Protein AF-A0A2G6G671-F1 (afdb_monomer)

Solvent-accessible surface area (backbone atoms only — not comparable to full-atom values): 7967 Å² total; per-residue (Å²): 129,90,49,67,42,80,42,66,38,89,88,78,65,46,81,42,79,42,70,65,54,64,68,63,52,48,52,28,37,51,68,69,66,37,83,46,71,66,51,43,52,53,50,54,50,50,55,52,50,53,50,58,58,44,42,75,77,34,85,81,67,69,76,76,79,43,57,68,61,49,48,28,49,48,51,47,50,50,53,64,79,51,70,87,64,94,44,72,46,58,22,68,76,39,57,86,40,69,69,21,36,56,46,49,53,52,52,48,47,44,29,40,78,74,68,67,37,52,74,68,55,32,50,53,50,53,51,53,60,50,62,58,68,79,80,118

Radius of gyration: 17.01 Å; Cα contacts (8 Å, |Δi|>4): 93; chains: 1; bounding box: 45×36×42 Å

Nearest PDB structures (foldseek):
  8e0m-assembly3_I  TM=2.591E-01  e=4.002E+00  synthetic construct

Mean predicted aligned error: 10.53 Å

Foldseek 3Di:
DQQWDFDQDLVPRDTDTDRDDPVLVVQLCVLVVVPDPVSVVVVVVVLVVVVVVVCVVPVSDDPVVVVSSVLSSLVSQLCVQLPPDPALLVLVVCVVDPVSVVSVVSQQCCCCPVVVDDSVRSVVSSVVVNVPVVPD

Sequence (136 aa):
PDKMWKYKDPQTGELKALKVDERFIKSIEERLQLKTDEQRETFRTSIRKIYGQKIGLDPNYDFMDNLELVKAVTDVRLKSDIAGAGSLIGALANRTNEENQKLYDRMIDTMLNKLGYCRTCAQKTIEYFCTQEDEN

pLDDT: mean 76.24, std 12.9, range [32.28, 93.44]

Secondary structure (DSSP, 8-state):
---EEEEE-TTT--EEEEE--HHHHHHHHHHTT--SHHHHHHHHHHHHHHHHHHHHH-TT--GGG-HHHHHHHHHHHHHHHTTT-S-HHHHHHTTTSHHHHHHHHHHHHIIIIIT---HHHHHHHHHHHHHSGGG-

Structure (mmCIF, N/CA/C/O backbone):
data_AF-A0A2G6G671-F1
#
_entry.id   AF-A0A2G6G671-F1
#
loop_
_atom_site.group_PDB
_atom_site.id
_atom_site.type_symbol
_atom_site.label_atom_id
_atom_site.label_alt_id
_atom_site.label_comp_id
_atom_site.label_asym_id
_atom_site.label_entity_id
_atom_site.label_seq_id
_atom_site.pdbx_PDB_ins_code
_atom_site.Cartn_x
_atom_site.Cartn_y
_atom_site.Cartn_z
_atom_site.occupancy
_atom_site.B_iso_or_equiv
_atom_site.auth_seq_id
_atom_site.auth_comp_id
_atom_site.auth_asym_id
_atom_site.auth_atom_id
_atom_site.pdbx_PDB_model_num
ATOM 1 N N . PRO A 1 1 ? 0.169 -15.094 20.583 1.00 49.72 1 PRO A N 1
ATOM 2 C CA . PRO A 1 1 ? -0.871 -15.849 19.840 1.00 49.72 1 PRO A CA 1
ATOM 3 C C . PRO A 1 1 ? -0.699 -15.629 18.330 1.00 49.72 1 PRO A C 1
ATOM 5 O O . PRO A 1 1 ? -0.438 -14.498 17.940 1.00 49.72 1 PRO A O 1
ATOM 8 N N . ASP A 1 2 ? -0.773 -16.689 17.520 1.00 56.50 2 ASP A N 1
ATOM 9 C CA . ASP A 1 2 ? -0.144 -16.841 16.187 1.00 56.50 2 ASP A CA 1
ATOM 10 C C . ASP A 1 2 ? -0.505 -15.844 15.062 1.00 56.50 2 ASP A C 1
ATOM 12 O O . ASP A 1 2 ? -0.054 -16.016 13.932 1.00 56.50 2 ASP A O 1
ATOM 16 N N . LYS A 1 3 ? -1.259 -14.769 15.337 1.00 66.56 3 LYS A N 1
ATOM 17 C CA . LYS A 1 3 ? -1.611 -13.698 14.377 1.00 66.56 3 LYS A CA 1
ATOM 18 C C . LYS A 1 3 ? -2.197 -14.229 13.057 1.00 66.56 3 LYS A C 1
ATOM 20 O O . LYS A 1 3 ? -2.119 -13.565 12.029 1.00 66.56 3 LYS A O 1
ATOM 25 N N . MET A 1 4 ? -2.780 -15.426 13.079 1.00 71.19 4 MET A N 1
ATOM 26 C CA . MET A 1 4 ? -3.422 -16.053 11.929 1.00 71.19 4 MET A CA 1
ATOM 27 C C . MET A 1 4 ? -4.867 -15.577 11.860 1.00 71.19 4 MET A C 1
ATOM 29 O O . MET A 1 4 ? -5.674 -15.902 12.731 1.00 71.19 4 MET A O 1
ATOM 33 N N . TRP A 1 5 ? -5.192 -14.816 10.822 1.00 72.94 5 TRP A N 1
ATOM 34 C CA . TRP A 1 5 ? -6.543 -14.344 10.558 1.00 72.94 5 TRP A CA 1
ATOM 35 C C . TRP A 1 5 ? -7.134 -15.131 9.393 1.00 72.94 5 TRP A C 1
ATOM 37 O O . TRP A 1 5 ? -6.502 -15.286 8.351 1.00 72.94 5 TRP A O 1
ATOM 47 N N . LYS A 1 6 ? -8.354 -15.642 9.553 1.00 74.12 6 LYS A N 1
ATOM 48 C CA . LYS A 1 6 ? -9.101 -16.225 8.435 1.00 74.12 6 LYS A CA 1
ATOM 49 C C . LYS A 1 6 ? -9.843 -15.102 7.725 1.00 74.12 6 LYS A C 1
ATOM 51 O O . LYS A 1 6 ? -10.730 -14.503 8.329 1.00 74.12 6 LYS A O 1
ATOM 56 N N . TYR A 1 7 ? -9.476 -14.806 6.485 1.00 74.94 7 TYR A N 1
ATOM 57 C CA . TYR A 1 7 ? -10.220 -13.871 5.646 1.00 74.94 7 TYR A CA 1
ATOM 58 C C . TYR A 1 7 ? -10.835 -14.625 4.470 1.00 74.94 7 TYR A C 1
ATOM 60 O O . TYR A 1 7 ? -10.289 -15.627 4.005 1.00 74.94 7 TYR A O 1
ATOM 68 N N . LYS A 1 8 ? -12.005 -14.173 4.024 1.00 68.75 8 LYS A N 1
ATOM 69 C CA . LYS A 1 8 ? -12.603 -14.662 2.788 1.00 68.75 8 LYS A CA 1
ATOM 70 C C . LYS A 1 8 ? -11.978 -13.873 1.649 1.00 68.75 8 LYS A C 1
ATOM 72 O O . LYS A 1 8 ? -12.110 -12.653 1.616 1.00 68.75 8 LYS A O 1
ATOM 77 N N . ASP A 1 9 ? -11.271 -14.562 0.769 1.00 63.81 9 ASP A N 1
ATOM 78 C CA . ASP A 1 9 ? -10.696 -13.961 -0.421 1.00 63.81 9 ASP A CA 1
ATOM 79 C C . ASP A 1 9 ? -11.829 -13.370 -1.280 1.00 63.81 9 ASP A C 1
ATOM 81 O O . ASP A 1 9 ? -12.746 -14.105 -1.650 1.00 63.81 9 ASP A O 1
ATOM 85 N N . PRO A 1 10 ? -11.830 -12.057 -1.561 1.00 54.91 10 PRO A N 1
ATOM 86 C CA . PRO A 1 10 ? -12.912 -11.421 -2.307 1.00 54.91 10 PRO A CA 1
ATOM 87 C C . PRO A 1 10 ? -12.928 -11.812 -3.792 1.00 54.91 10 PRO A C 1
ATOM 89 O O . PRO A 1 10 ? -13.974 -11.712 -4.423 1.00 54.91 10 PRO A O 1
ATOM 92 N N . GLN A 1 11 ? -11.809 -12.287 -4.350 1.00 47.19 11 GLN A N 1
ATOM 93 C CA . GLN A 1 11 ? -11.707 -12.696 -5.755 1.00 47.19 11 GLN A CA 1
ATOM 94 C C . GLN A 1 11 ? -12.105 -14.160 -5.961 1.00 47.19 11 GLN A C 1
ATOM 96 O O . GLN A 1 11 ? -12.706 -14.501 -6.975 1.00 47.19 11 GLN A O 1
ATOM 101 N N . THR A 1 12 ? -11.771 -15.033 -5.006 1.00 69.31 12 THR A N 1
ATOM 102 C CA . THR A 1 12 ? -12.015 -16.486 -5.130 1.00 69.31 12 THR A CA 1
ATOM 103 C C . THR A 1 12 ? -13.137 -17.001 -4.230 1.00 69.31 12 THR A C 1
ATOM 105 O O . THR A 1 12 ? -13.655 -18.092 -4.443 1.00 69.31 12 THR A O 1
ATOM 108 N N . GLY A 1 13 ? -13.537 -16.234 -3.216 1.00 66.75 13 GLY A N 1
ATOM 109 C CA . GLY A 1 13 ? -14.533 -16.628 -2.221 1.00 66.75 13 GLY A CA 1
ATOM 110 C C . GLY A 1 13 ? -14.033 -17.643 -1.187 1.00 66.75 13 GLY A C 1
ATOM 111 O O . GLY A 1 13 ? -14.788 -17.990 -0.274 1.00 66.75 13 GLY A O 1
ATOM 112 N N . GLU A 1 14 ? -12.787 -18.107 -1.294 1.00 79.19 14 GLU A N 1
ATOM 113 C CA . GLU A 1 14 ? -12.201 -19.109 -0.405 1.00 79.19 14 GLU A CA 1
ATOM 114 C C . GLU A 1 14 ? -11.760 -18.509 0.934 1.00 79.19 14 GLU A C 1
ATOM 116 O O . GLU A 1 14 ? -11.292 -17.373 1.018 1.00 79.19 14 GLU A O 1
ATOM 121 N N . LEU A 1 15 ? -11.868 -19.294 2.008 1.00 76.69 15 LEU A N 1
ATOM 122 C CA . LEU A 1 15 ? -11.330 -18.911 3.311 1.00 76.69 15 LEU A CA 1
ATOM 123 C C . LEU A 1 15 ? -9.822 -19.160 3.336 1.00 76.69 15 LEU A C 1
ATOM 125 O O . LEU A 1 15 ? -9.374 -20.298 3.472 1.00 76.69 15 LEU A O 1
ATOM 129 N N . LYS A 1 16 ? -9.039 -18.085 3.259 1.00 75.94 16 LYS A N 1
ATOM 130 C CA . LYS A 1 16 ? -7.581 -18.135 3.352 1.00 75.94 16 LYS A CA 1
ATOM 131 C C . LYS A 1 16 ? -7.120 -17.742 4.749 1.00 75.94 16 LYS A C 1
ATOM 133 O O . LYS A 1 16 ? -7.595 -16.776 5.349 1.00 75.94 16 LYS A O 1
ATOM 138 N N . ALA A 1 17 ? -6.181 -18.518 5.281 1.00 76.38 17 ALA A N 1
ATOM 139 C CA . ALA A 1 17 ? -5.501 -18.195 6.525 1.00 76.38 17 ALA A CA 1
ATOM 140 C C . ALA A 1 17 ? -4.324 -17.265 6.207 1.00 76.38 17 ALA A C 1
ATOM 142 O O . ALA A 1 17 ? -3.326 -17.690 5.630 1.00 76.38 17 ALA A O 1
ATOM 143 N N . LEU A 1 18 ? -4.455 -15.991 6.564 1.00 75.25 18 LEU A N 1
ATOM 144 C CA . LEU A 1 18 ? -3.418 -14.987 6.389 1.00 75.25 18 LEU A CA 1
ATOM 145 C C . LEU A 1 18 ? -2.687 -14.787 7.715 1.00 75.25 18 LEU A C 1
ATOM 147 O O . LEU A 1 18 ? -3.302 -14.488 8.740 1.00 75.25 18 LEU A O 1
ATOM 151 N N . LYS A 1 19 ? -1.362 -14.918 7.697 1.00 78.94 19 LYS A N 1
ATOM 152 C CA . LYS A 1 19 ? -0.540 -14.474 8.820 1.00 78.94 19 LYS A CA 1
ATOM 153 C C . LYS A 1 19 ? -0.448 -12.955 8.769 1.00 78.94 19 LYS A C 1
ATOM 155 O O . LYS A 1 19 ? 0.065 -12.406 7.797 1.00 78.94 19 LYS A O 1
ATOM 160 N N . VAL A 1 20 ? -0.936 -12.280 9.804 1.00 78.81 20 VAL A N 1
ATOM 161 C CA . VAL A 1 20 ? -0.813 -10.828 9.916 1.00 78.81 20 VAL A CA 1
ATOM 162 C C . VAL A 1 20 ? 0.654 -10.487 10.152 1.00 78.81 20 VAL A C 1
ATOM 164 O O . VAL A 1 20 ? 1.213 -10.750 11.222 1.00 78.81 20 VAL A O 1
ATOM 167 N N . ASP A 1 21 ? 1.278 -9.904 9.133 1.00 83.81 21 ASP A N 1
ATOM 168 C CA . ASP A 1 21 ? 2.621 -9.355 9.234 1.00 83.81 21 ASP A CA 1
ATOM 169 C C . ASP A 1 21 ? 2.560 -7.936 9.809 1.00 83.81 21 ASP A C 1
ATOM 171 O O . ASP A 1 21 ? 2.371 -6.942 9.108 1.00 83.81 21 ASP A O 1
ATOM 175 N N . GLU A 1 22 ? 2.722 -7.841 11.126 1.00 84.62 22 GLU A N 1
ATOM 176 C CA . GLU A 1 22 ? 2.773 -6.548 11.808 1.00 84.62 22 GLU A CA 1
ATOM 177 C C . GLU A 1 22 ? 3.957 -5.678 11.386 1.00 84.62 22 GLU A C 1
ATOM 179 O O . GLU A 1 22 ? 3.865 -4.461 11.522 1.00 84.62 22 GLU A O 1
ATOM 184 N N . ARG A 1 23 ? 5.065 -6.257 10.904 1.00 86.00 23 ARG A N 1
ATOM 185 C CA . ARG A 1 23 ? 6.196 -5.450 10.426 1.00 86.00 23 ARG A CA 1
ATOM 186 C C . ARG A 1 23 ? 5.796 -4.736 9.146 1.00 86.00 23 ARG A C 1
ATOM 188 O O . ARG A 1 23 ? 5.971 -3.527 9.059 1.00 86.00 23 ARG A O 1
ATOM 195 N N . PHE A 1 24 ? 5.178 -5.466 8.220 1.00 85.56 24 PHE A N 1
ATOM 196 C CA . PHE A 1 24 ? 4.646 -4.896 6.986 1.00 85.56 24 PHE A CA 1
ATOM 197 C C . PHE A 1 24 ? 3.612 -3.794 7.263 1.00 85.56 24 PHE A C 1
ATOM 199 O O . PHE A 1 24 ? 3.721 -2.699 6.717 1.00 85.56 24 PHE A O 1
ATOM 206 N N . ILE A 1 25 ? 2.662 -4.042 8.174 1.00 88.81 25 ILE A N 1
ATOM 207 C CA . ILE A 1 25 ? 1.653 -3.040 8.563 1.00 88.81 25 ILE A CA 1
ATOM 208 C C . ILE A 1 25 ? 2.312 -1.790 9.155 1.00 88.81 25 ILE A C 1
ATOM 210 O O . ILE A 1 25 ? 1.973 -0.679 8.754 1.00 88.81 25 ILE A O 1
ATOM 214 N N . LYS A 1 26 ? 3.281 -1.951 10.064 1.00 89.81 26 LYS A N 1
ATOM 215 C CA . LYS A 1 26 ? 4.000 -0.812 10.654 1.00 89.81 26 LYS A CA 1
ATOM 216 C C . LYS A 1 26 ? 4.750 0.002 9.602 1.00 89.81 26 LYS A C 1
ATOM 218 O O . LYS A 1 26 ? 4.692 1.224 9.652 1.00 89.81 26 LYS A O 1
ATOM 223 N N . SER A 1 27 ? 5.384 -0.644 8.623 1.00 88.56 27 SER A N 1
ATOM 224 C CA . SER A 1 27 ? 6.054 0.062 7.524 1.00 88.56 27 SER A CA 1
ATOM 225 C C . SER A 1 27 ? 5.081 0.883 6.669 1.00 88.56 27 SER A C 1
ATOM 227 O O . SER A 1 27 ? 5.430 1.975 6.222 1.00 88.56 27 SER A O 1
ATOM 229 N N . ILE A 1 28 ? 3.847 0.405 6.468 1.00 90.44 28 ILE A N 1
ATOM 230 C CA . ILE A 1 28 ? 2.791 1.169 5.778 1.00 90.44 28 ILE A CA 1
ATOM 231 C C . ILE A 1 28 ? 2.362 2.375 6.618 1.00 90.44 28 ILE A C 1
ATOM 233 O O . ILE A 1 28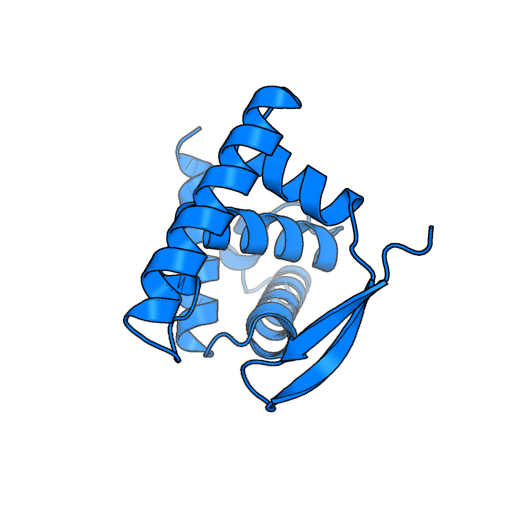 ? 2.244 3.483 6.103 1.00 90.44 28 ILE A O 1
ATOM 237 N N . GLU A 1 29 ? 2.161 2.182 7.918 1.00 92.69 29 GLU A N 1
ATOM 238 C CA . GLU A 1 29 ? 1.767 3.255 8.837 1.00 92.69 29 GLU A CA 1
ATOM 239 C C . GLU A 1 29 ? 2.839 4.345 8.953 1.00 92.69 29 GLU A C 1
ATOM 241 O O . GLU A 1 29 ? 2.525 5.534 8.959 1.00 92.69 29 GLU A O 1
ATOM 246 N N . GLU A 1 30 ? 4.113 3.957 8.973 1.00 90.25 30 GLU A N 1
ATOM 247 C CA . GLU A 1 30 ? 5.246 4.884 8.909 1.00 90.25 30 GLU A CA 1
ATOM 248 C C . GLU A 1 30 ? 5.255 5.670 7.594 1.00 90.25 30 GLU A C 1
ATOM 250 O O . GLU A 1 30 ? 5.466 6.885 7.601 1.00 90.25 30 GLU A O 1
ATOM 255 N N . ARG A 1 31 ? 4.955 5.010 6.464 1.00 86.75 31 ARG A N 1
ATOM 256 C CA . ARG A 1 31 ? 4.844 5.668 5.154 1.00 86.75 31 ARG A CA 1
ATOM 257 C C . ARG A 1 31 ? 3.723 6.712 5.117 1.00 86.75 31 ARG A C 1
ATOM 259 O O . ARG A 1 31 ? 3.900 7.749 4.473 1.00 86.75 31 ARG A O 1
ATOM 266 N N . LEU A 1 32 ? 2.632 6.458 5.839 1.00 89.69 32 LEU A N 1
ATOM 267 C CA . LEU A 1 32 ? 1.502 7.370 6.057 1.00 89.69 32 LEU A CA 1
ATOM 268 C C . LEU A 1 32 ? 1.770 8.443 7.131 1.00 89.69 32 LEU A C 1
ATOM 270 O O . LEU A 1 32 ? 0.866 9.194 7.478 1.00 89.69 32 LEU A O 1
ATOM 274 N N . GLN A 1 33 ? 2.996 8.537 7.662 1.00 90.56 33 GLN A N 1
ATOM 275 C CA . GLN A 1 33 ? 3.384 9.496 8.707 1.00 90.56 33 GLN A CA 1
ATOM 276 C C . GLN A 1 33 ? 2.640 9.318 10.045 1.00 90.56 33 GLN A C 1
ATOM 278 O O . GLN A 1 33 ? 2.560 10.250 10.847 1.00 90.56 33 GLN A O 1
ATOM 283 N N . LEU A 1 34 ? 2.147 8.110 10.333 1.00 92.38 34 LEU A N 1
ATOM 284 C CA . LEU A 1 34 ? 1.507 7.764 11.604 1.00 92.38 34 LEU A CA 1
ATOM 285 C C . LEU A 1 34 ? 2.588 7.375 12.623 1.00 92.38 34 LEU A C 1
ATOM 287 O O . LEU A 1 34 ? 2.988 6.211 12.745 1.00 92.38 34 LEU A O 1
ATOM 291 N N . LYS A 1 35 ? 3.107 8.388 13.323 1.00 88.56 35 LYS A N 1
ATOM 292 C CA . LYS A 1 35 ? 4.285 8.271 14.199 1.00 88.56 35 LYS A CA 1
ATOM 293 C C . LYS A 1 35 ? 3.941 7.745 15.588 1.00 88.56 35 LYS A C 1
ATOM 295 O O . LYS A 1 35 ? 4.775 7.084 16.201 1.00 88.56 35 LYS A O 1
ATOM 300 N N . THR A 1 36 ? 2.738 8.033 16.083 1.00 92.88 36 THR A N 1
ATOM 301 C CA . THR A 1 36 ? 2.289 7.591 17.410 1.00 92.88 36 THR A CA 1
ATOM 302 C C . THR A 1 36 ? 1.321 6.418 17.313 1.00 92.88 36 THR A C 1
ATOM 304 O O . THR A 1 36 ? 0.585 6.275 16.335 1.00 92.88 36 THR A O 1
ATOM 307 N N . ASP A 1 37 ? 1.282 5.581 18.349 1.00 90.81 37 ASP A N 1
ATOM 308 C CA . ASP A 1 37 ? 0.341 4.457 18.400 1.00 90.81 37 ASP A CA 1
ATOM 309 C C . ASP A 1 37 ? -1.124 4.926 18.430 1.00 90.81 37 ASP A C 1
ATOM 311 O O . ASP A 1 37 ? -1.994 4.271 17.861 1.00 90.81 37 ASP A O 1
ATOM 315 N N . GLU A 1 38 ? -1.391 6.107 18.992 1.00 93.00 38 GLU A N 1
ATOM 316 C CA . GLU A 1 38 ? -2.711 6.745 18.956 1.00 93.00 38 GLU A CA 1
ATOM 317 C C . GLU A 1 38 ? -3.129 7.132 17.528 1.00 93.00 38 GLU A C 1
ATOM 319 O O . GLU A 1 38 ? -4.252 6.843 17.109 1.00 93.00 38 GLU A O 1
ATOM 324 N N . GLN A 1 39 ? -2.221 7.731 16.747 1.00 92.12 39 GLN A N 1
ATOM 325 C CA . GLN A 1 39 ? -2.469 8.053 15.337 1.00 92.12 39 GLN A CA 1
ATOM 326 C C . GLN A 1 39 ? -2.735 6.786 14.522 1.00 92.12 39 GLN A C 1
ATOM 328 O O . GLN A 1 39 ? -3.674 6.748 13.725 1.00 92.12 39 GLN A O 1
ATOM 333 N N . ARG A 1 40 ? -1.943 5.732 14.754 1.00 93.19 40 ARG A N 1
ATOM 334 C CA . ARG A 1 40 ? -2.111 4.429 14.097 1.00 93.19 40 ARG A CA 1
ATOM 335 C C . ARG A 1 40 ? -3.473 3.821 14.407 1.00 93.19 40 ARG A C 1
ATOM 337 O O . ARG A 1 40 ? -4.177 3.410 13.489 1.00 93.19 40 ARG A O 1
ATOM 344 N N . GLU A 1 41 ? -3.885 3.797 15.673 1.00 92.25 41 GLU A N 1
ATOM 345 C CA . GLU A 1 41 ? -5.174 3.205 16.044 1.00 92.25 41 GLU A CA 1
ATOM 346 C C . GLU A 1 41 ? -6.365 4.044 15.560 1.00 92.25 41 GLU A C 1
ATOM 348 O O . GLU A 1 41 ? -7.364 3.492 15.087 1.00 92.25 41 GLU A O 1
ATOM 353 N N . THR A 1 42 ? -6.239 5.373 15.587 1.00 93.44 42 THR A N 1
ATOM 354 C CA . THR A 1 42 ? -7.238 6.291 15.023 1.00 93.44 42 THR A CA 1
ATOM 355 C C . THR A 1 42 ? -7.426 6.039 13.528 1.00 93.44 42 THR A C 1
ATOM 357 O O . THR A 1 42 ? -8.557 5.892 13.059 1.00 93.44 42 THR A O 1
ATOM 360 N N . PHE A 1 43 ? -6.324 5.907 12.785 1.00 91.75 43 PHE A N 1
ATOM 361 C CA . PHE A 1 43 ? -6.352 5.589 11.361 1.00 91.75 43 PHE A CA 1
ATOM 362 C C . PHE A 1 43 ? -6.958 4.205 11.091 1.00 91.75 43 PHE A C 1
ATOM 364 O O . PHE A 1 43 ? -7.870 4.067 10.282 1.00 91.75 43 PHE A O 1
ATOM 371 N N . ARG A 1 44 ? -6.544 3.161 11.816 1.00 90.81 44 ARG A N 1
ATOM 372 C CA . ARG A 1 44 ? -7.145 1.821 11.670 1.00 90.81 44 ARG A CA 1
ATOM 373 C C . ARG A 1 44 ? -8.650 1.837 11.923 1.00 90.81 44 ARG A C 1
ATOM 375 O O . ARG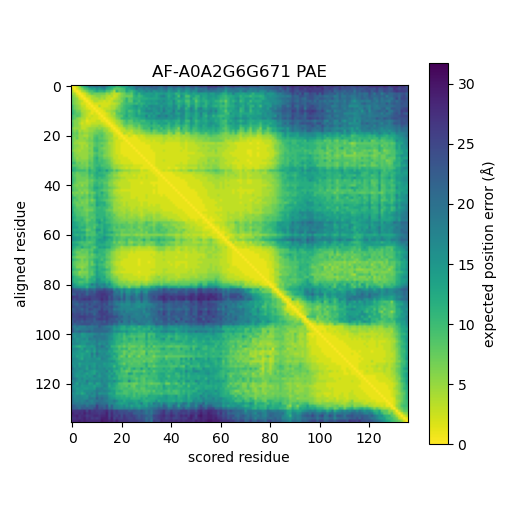 A 1 44 ? -9.405 1.165 11.221 1.00 90.81 44 ARG A O 1
ATOM 382 N N . THR A 1 45 ? -9.099 2.604 12.912 1.00 91.19 45 THR A N 1
ATOM 383 C CA . THR A 1 45 ? -10.522 2.748 13.236 1.00 91.19 45 THR A CA 1
ATOM 384 C C . THR A 1 45 ? -11.286 3.468 12.127 1.00 91.19 45 THR A C 1
ATOM 386 O O . THR A 1 45 ? -12.380 3.027 11.767 1.00 91.19 45 THR A O 1
ATOM 389 N N . SER A 1 46 ? -10.715 4.523 11.533 1.00 90.81 46 SER A N 1
ATOM 390 C CA . SER A 1 46 ? -11.347 5.225 10.410 1.00 90.81 46 SER A CA 1
ATOM 391 C C . SER A 1 46 ? -11.475 4.322 9.180 1.00 90.81 46 SER A C 1
ATOM 393 O O . SER A 1 46 ? -12.564 4.220 8.617 1.00 90.81 46 SER A O 1
ATOM 395 N N . ILE A 1 47 ? -10.421 3.576 8.839 1.00 88.19 47 ILE A N 1
ATOM 396 C CA . ILE A 1 47 ? -10.404 2.590 7.748 1.00 88.19 47 ILE A CA 1
ATOM 397 C C . ILE A 1 47 ? -11.478 1.513 7.958 1.00 88.19 47 ILE A C 1
ATOM 399 O O . ILE A 1 47 ? -12.284 1.266 7.059 1.00 88.19 47 ILE A O 1
ATOM 403 N N . ARG A 1 48 ? -11.572 0.921 9.159 1.00 87.06 48 ARG A N 1
ATOM 404 C CA . ARG A 1 48 ? -12.623 -0.067 9.488 1.00 87.06 48 ARG A CA 1
ATOM 405 C C . ARG A 1 48 ? -14.029 0.515 9.336 1.00 87.06 48 ARG A C 1
ATOM 407 O O . ARG A 1 48 ? -14.920 -0.166 8.831 1.00 87.06 48 AR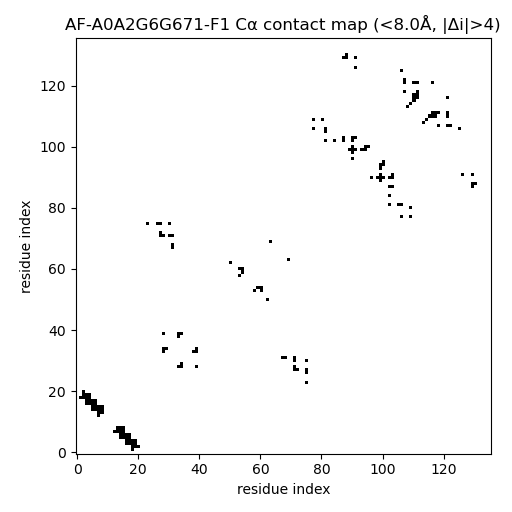G A O 1
ATOM 414 N N . LYS A 1 49 ? -14.235 1.766 9.761 1.00 88.06 49 LYS A N 1
ATOM 415 C CA . LYS A 1 49 ? -15.531 2.449 9.665 1.00 88.06 49 LYS A CA 1
ATOM 416 C C . LYS A 1 49 ? -15.929 2.710 8.212 1.00 88.06 49 LYS A C 1
ATOM 418 O O . LYS A 1 49 ? -17.059 2.397 7.849 1.00 88.06 49 LYS A O 1
ATOM 423 N N . ILE A 1 50 ? -15.014 3.238 7.395 1.00 86.38 50 ILE A N 1
ATOM 424 C CA . ILE A 1 50 ? -15.248 3.494 5.964 1.00 86.38 50 ILE A CA 1
ATOM 425 C C . ILE A 1 50 ? -15.633 2.192 5.265 1.00 86.38 50 ILE A C 1
ATOM 427 O O . ILE A 1 50 ? -16.665 2.133 4.600 1.00 86.38 50 ILE A O 1
ATOM 431 N N . TYR A 1 51 ? -14.861 1.130 5.496 1.00 84.44 51 TYR A N 1
ATOM 432 C CA . TYR A 1 51 ? -15.137 -0.181 4.922 1.00 84.44 51 TYR A CA 1
ATOM 433 C C . TYR A 1 51 ? -16.509 -0.722 5.313 1.00 84.44 51 TYR A C 1
ATOM 435 O O . TYR A 1 51 ? -17.293 -1.097 4.448 1.00 84.44 51 TYR A O 1
ATOM 443 N N . GLY A 1 52 ? -16.823 -0.716 6.614 1.00 84.25 52 GLY A N 1
ATOM 444 C CA . GLY A 1 52 ? -18.100 -1.214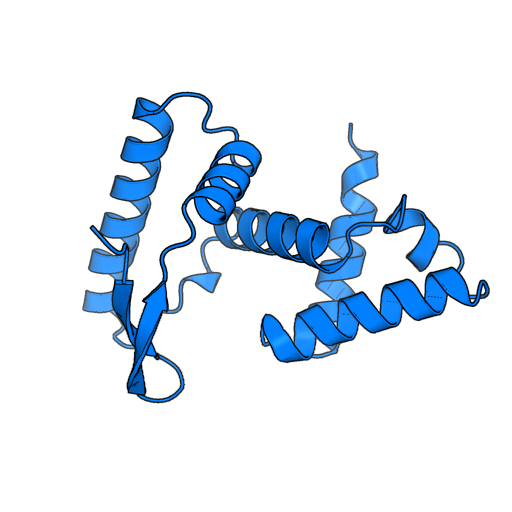 7.121 1.00 84.25 52 GLY A CA 1
ATOM 445 C C . GLY A 1 52 ? -19.301 -0.447 6.565 1.00 84.25 52 GLY A C 1
ATOM 446 O O . GLY A 1 52 ? -20.332 -1.044 6.272 1.00 84.25 52 GLY A O 1
ATOM 447 N N . GLN A 1 53 ? -19.165 0.867 6.370 1.00 8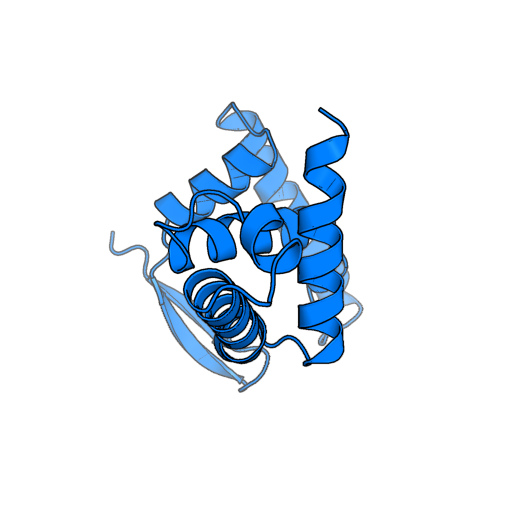6.00 53 GLN A N 1
ATOM 448 C CA . GLN A 1 53 ? -20.207 1.683 5.745 1.00 86.00 53 GLN A CA 1
ATOM 449 C C . GLN A 1 53 ? -20.372 1.363 4.258 1.00 86.00 53 GLN A C 1
ATOM 451 O O . GLN A 1 53 ? -21.495 1.224 3.778 1.00 86.00 53 GLN A O 1
ATOM 456 N N . LYS A 1 54 ? -19.261 1.243 3.529 1.00 84.06 54 LYS A N 1
ATOM 457 C CA . LYS A 1 54 ? -19.264 1.033 2.080 1.00 84.06 54 LYS A CA 1
ATOM 458 C C . LYS A 1 54 ? -19.736 -0.363 1.694 1.00 84.06 54 LYS A C 1
ATOM 460 O O . LYS A 1 54 ? -20.556 -0.470 0.792 1.00 84.06 54 LYS A O 1
ATOM 465 N N . ILE A 1 55 ? -19.325 -1.402 2.421 1.00 82.75 55 ILE A N 1
ATOM 466 C CA . ILE A 1 55 ? -19.749 -2.779 2.129 1.00 82.75 55 ILE A CA 1
ATOM 467 C C . ILE A 1 55 ? -21.243 -3.016 2.384 1.00 82.75 55 ILE A C 1
ATOM 469 O O . ILE A 1 55 ? -21.855 -3.880 1.763 1.00 82.75 55 ILE A O 1
ATOM 473 N N . GLY A 1 56 ? -21.847 -2.233 3.286 1.00 81.94 56 GLY A N 1
ATOM 474 C CA . GLY A 1 56 ? -23.294 -2.245 3.500 1.00 81.94 56 GLY A CA 1
ATOM 475 C C . GLY A 1 56 ? -24.088 -1.650 2.331 1.00 81.94 56 GLY A C 1
ATOM 476 O O . GLY A 1 56 ? -25.255 -1.991 2.164 1.00 81.94 56 GLY A O 1
ATOM 477 N N . LEU A 1 57 ? -23.467 -0.774 1.532 1.00 85.19 57 LEU A N 1
ATOM 478 C CA . LEU A 1 57 ? -24.067 -0.154 0.345 1.00 85.19 57 LEU A CA 1
ATOM 479 C C . LEU A 1 57 ? -23.752 -0.938 -0.931 1.00 85.19 57 LEU A C 1
ATOM 481 O O . LEU A 1 57 ? -24.624 -1.113 -1.77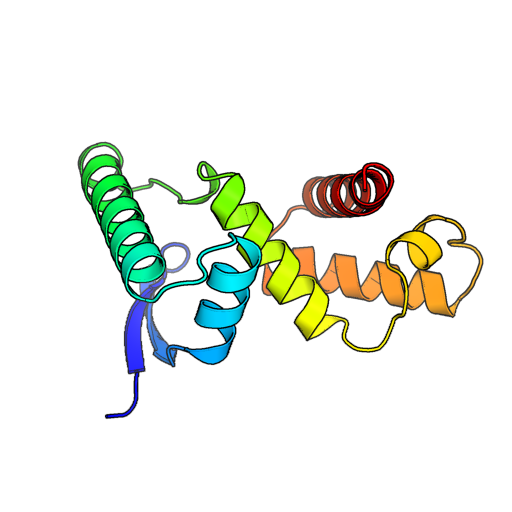7 1.00 85.19 57 LEU A O 1
ATOM 485 N N . ASP A 1 58 ? -22.512 -1.401 -1.057 1.00 82.06 58 ASP A N 1
ATOM 486 C CA . ASP A 1 58 ? -22.025 -2.192 -2.176 1.00 82.06 58 ASP A CA 1
ATOM 487 C C . ASP A 1 58 ? -21.275 -3.425 -1.647 1.00 82.06 58 ASP A C 1
ATOM 489 O O . ASP A 1 58 ? -20.130 -3.311 -1.198 1.00 82.06 58 ASP A O 1
ATOM 493 N N . PRO A 1 59 ? -21.888 -4.620 -1.714 1.00 81.94 59 PRO A N 1
ATOM 494 C CA . PRO A 1 59 ? -21.239 -5.868 -1.322 1.00 81.94 59 PRO A CA 1
ATOM 495 C C . PRO A 1 59 ? -19.948 -6.181 -2.095 1.00 81.94 59 PRO A C 1
ATOM 497 O O . PRO A 1 59 ? -19.159 -7.000 -1.627 1.00 81.94 59 PRO A O 1
ATOM 500 N N . ASN A 1 60 ? -19.732 -5.549 -3.2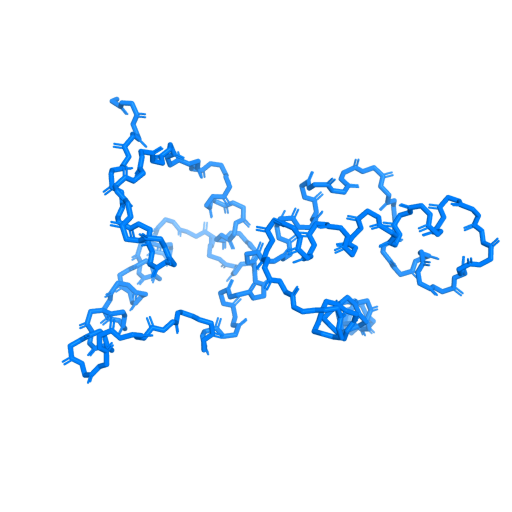56 1.00 78.94 60 ASN A N 1
ATOM 501 C CA . ASN A 1 60 ? -18.541 -5.704 -4.092 1.00 78.94 60 ASN A CA 1
ATOM 502 C C . ASN A 1 60 ? -17.542 -4.546 -3.930 1.00 78.94 60 ASN A C 1
ATOM 504 O O . ASN A 1 60 ? -16.630 -4.416 -4.746 1.00 78.94 60 ASN A O 1
ATOM 508 N N . TYR A 1 61 ? -17.702 -3.705 -2.904 1.00 79.50 61 TYR A N 1
ATOM 509 C CA . TYR A 1 61 ? -16.819 -2.569 -2.667 1.00 79.50 61 TYR A CA 1
ATOM 510 C C . TYR A 1 61 ? -15.352 -2.998 -2.517 1.00 79.50 61 TYR A C 1
ATOM 512 O O . TYR A 1 61 ? -15.001 -3.786 -1.631 1.00 79.50 61 TYR A O 1
ATOM 520 N N . ASP A 1 62 ? -14.497 -2.420 -3.361 1.00 72.12 62 ASP A N 1
ATOM 521 C CA . ASP A 1 62 ? -13.049 -2.587 -3.331 1.00 72.12 62 ASP A CA 1
ATOM 522 C C . ASP A 1 62 ? -12.381 -1.370 -2.672 1.00 72.12 62 ASP A C 1
ATOM 524 O O . ASP A 1 62 ? -12.715 -0.220 -2.953 1.00 72.12 62 ASP A O 1
ATOM 528 N N . PHE A 1 63 ? -11.392 -1.626 -1.816 1.00 71.62 63 PHE A N 1
ATOM 529 C CA . PHE A 1 63 ? -10.659 -0.613 -1.047 1.00 71.62 63 PHE A CA 1
ATOM 530 C C . PHE A 1 63 ? -9.746 0.275 -1.908 1.00 71.62 63 PHE A C 1
ATOM 532 O O . PHE A 1 63 ? -9.084 1.179 -1.392 1.00 71.62 63 PHE A O 1
ATOM 539 N N . MET A 1 64 ? -9.675 0.005 -3.213 1.00 71.31 64 MET A N 1
ATOM 540 C CA . MET A 1 64 ? -8.798 0.701 -4.152 1.00 71.31 64 MET A CA 1
ATOM 541 C C . MET A 1 64 ? -9.144 2.188 -4.347 1.00 71.31 64 MET A C 1
ATOM 543 O O . MET A 1 64 ? -8.338 2.923 -4.914 1.00 71.31 64 MET A O 1
ATOM 547 N N . ASP A 1 65 ? -10.297 2.664 -3.863 1.00 74.50 65 ASP A N 1
ATOM 548 C CA . ASP A 1 65 ? -10.652 4.090 -3.883 1.00 74.50 65 ASP A CA 1
ATOM 549 C C . ASP A 1 65 ? -9.913 4.924 -2.814 1.00 74.50 65 ASP A C 1
ATOM 551 O O . ASP A 1 65 ? -9.840 6.151 -2.931 1.00 74.50 65 ASP A O 1
ATOM 555 N N . ASN A 1 66 ? -9.294 4.290 -1.809 1.00 81.12 66 ASN A N 1
ATOM 556 C CA . ASN A 1 66 ? -8.427 4.972 -0.851 1.00 81.12 66 ASN A CA 1
ATOM 557 C C . ASN A 1 66 ? -7.014 5.141 -1.429 1.00 81.12 66 ASN A C 1
ATOM 559 O O . ASN A 1 66 ? -6.098 4.367 -1.140 1.00 81.12 66 ASN A O 1
ATOM 563 N N . LEU A 1 67 ? -6.844 6.176 -2.254 1.00 79.81 67 LEU A N 1
ATOM 564 C CA . LEU A 1 67 ? -5.605 6.423 -2.991 1.00 79.81 67 LEU A CA 1
ATOM 565 C C . LEU A 1 67 ? -4.367 6.520 -2.083 1.00 79.81 67 LEU A C 1
ATOM 567 O O . LEU A 1 67 ? -3.308 6.012 -2.444 1.00 79.81 67 LEU A O 1
ATOM 571 N N . GLU A 1 68 ? -4.487 7.134 -0.903 1.00 83.06 68 GLU A N 1
ATOM 572 C CA . GLU A 1 68 ? -3.372 7.271 0.045 1.00 83.06 68 GLU A CA 1
ATOM 573 C C . GLU A 1 68 ? -2.922 5.920 0.606 1.00 83.06 68 GLU A C 1
ATOM 575 O O . GLU A 1 68 ? -1.726 5.614 0.605 1.00 83.06 68 GLU A O 1
ATOM 580 N N . LEU A 1 69 ? -3.871 5.085 1.039 1.00 85.50 69 LEU A N 1
ATOM 581 C CA . LEU A 1 69 ? -3.579 3.753 1.557 1.00 85.50 69 LEU A CA 1
ATOM 582 C C . LEU A 1 69 ? -3.013 2.851 0.459 1.00 85.50 69 LEU A C 1
ATOM 584 O O . LEU A 1 69 ? -1.999 2.189 0.676 1.00 85.50 69 LEU A O 1
ATOM 588 N N . VAL A 1 70 ? -3.623 2.857 -0.729 1.00 83.25 70 VAL A N 1
ATOM 589 C CA . VAL A 1 70 ? -3.145 2.088 -1.888 1.00 83.25 70 VAL A CA 1
ATOM 590 C C . VAL A 1 70 ? -1.723 2.502 -2.252 1.00 83.25 70 VAL A C 1
ATOM 592 O O . VAL A 1 70 ? -0.865 1.639 -2.455 1.00 83.25 70 VAL A O 1
ATOM 595 N N . LYS A 1 71 ? -1.439 3.810 -2.278 1.00 82.25 71 LYS A N 1
ATOM 596 C CA . LYS A 1 71 ? -0.100 4.341 -2.548 1.00 82.25 71 LYS A CA 1
ATOM 597 C C . LYS A 1 71 ? 0.906 3.864 -1.502 1.00 82.25 71 LYS A C 1
ATOM 599 O O . LYS A 1 71 ? 1.953 3.340 -1.872 1.00 82.25 71 LYS A O 1
ATOM 604 N N . ALA A 1 72 ? 0.580 3.978 -0.214 1.00 85.94 72 ALA A N 1
ATOM 605 C CA . ALA A 1 72 ? 1.475 3.563 0.864 1.00 85.94 72 ALA A CA 1
ATOM 606 C C . ALA A 1 72 ? 1.749 2.048 0.862 1.00 85.94 72 ALA A C 1
ATOM 608 O O . ALA A 1 72 ? 2.897 1.631 1.019 1.00 85.94 72 ALA A O 1
ATOM 609 N N . VAL A 1 73 ? 0.724 1.221 0.636 1.00 85.62 73 VAL A N 1
ATOM 610 C CA . VAL A 1 73 ? 0.866 -0.240 0.508 1.00 85.62 73 VAL A CA 1
ATOM 611 C C . VAL A 1 73 ? 1.747 -0.599 -0.686 1.00 85.62 73 VAL A C 1
ATOM 613 O O . VAL A 1 73 ? 2.660 -1.418 -0.555 1.00 85.62 73 VAL A O 1
ATOM 616 N N . THR A 1 74 ? 1.495 0.028 -1.837 1.00 79.56 74 THR A N 1
ATOM 617 C CA . THR A 1 74 ? 2.256 -0.214 -3.069 1.00 79.56 74 THR A CA 1
ATOM 618 C C . THR A 1 74 ? 3.723 0.168 -2.883 1.00 79.56 74 THR A C 1
ATOM 620 O O . THR A 1 74 ? 4.599 -0.631 -3.206 1.00 79.56 74 THR A O 1
ATOM 623 N N . ASP A 1 75 ? 3.998 1.319 -2.263 1.00 78.81 75 ASP A N 1
ATOM 624 C CA . ASP A 1 75 ? 5.354 1.784 -1.950 1.00 78.81 75 ASP A CA 1
ATOM 625 C C . ASP A 1 75 ? 6.131 0.787 -1.090 1.00 78.81 75 ASP A C 1
ATOM 627 O O . ASP A 1 75 ? 7.256 0.406 -1.423 1.00 78.81 75 ASP A O 1
ATOM 631 N N . VAL A 1 76 ? 5.541 0.346 0.023 1.00 84.75 76 VAL A N 1
ATOM 632 C CA . VAL A 1 76 ? 6.202 -0.593 0.940 1.00 84.75 76 VAL A CA 1
ATOM 633 C C . VAL A 1 76 ? 6.443 -1.936 0.254 1.00 84.75 76 VAL A C 1
ATOM 635 O O . VAL A 1 76 ? 7.512 -2.528 0.420 1.00 84.75 76 VAL A O 1
ATOM 638 N N . ARG A 1 77 ? 5.485 -2.411 -0.552 1.00 81.88 77 ARG A N 1
ATOM 639 C CA . ARG A 1 77 ? 5.611 -3.684 -1.268 1.00 81.88 77 ARG A CA 1
ATOM 640 C C . ARG A 1 77 ? 6.691 -3.635 -2.339 1.00 81.88 77 ARG A C 1
ATOM 642 O O . ARG A 1 77 ? 7.515 -4.543 -2.389 1.00 81.88 77 ARG A O 1
ATOM 649 N N . LEU A 1 78 ? 6.711 -2.576 -3.149 1.00 75.62 78 LEU A N 1
ATOM 650 C CA . LEU A 1 78 ? 7.742 -2.364 -4.160 1.00 75.62 78 LEU A CA 1
ATOM 651 C C . LEU A 1 78 ? 9.118 -2.283 -3.493 1.00 75.62 78 LEU A C 1
ATOM 653 O O . LEU A 1 78 ? 10.006 -3.048 -3.850 1.00 75.62 78 LEU A O 1
ATOM 657 N N . LYS A 1 79 ? 9.287 -1.451 -2.458 1.00 74.62 79 LYS A N 1
ATOM 658 C CA . LYS A 1 79 ? 10.571 -1.329 -1.745 1.00 74.62 79 LYS A CA 1
ATOM 659 C C . LYS A 1 79 ? 11.054 -2.656 -1.150 1.00 74.62 79 LYS A C 1
ATOM 661 O O . LYS A 1 79 ? 12.236 -2.970 -1.263 1.00 74.62 79 LYS A O 1
ATOM 666 N N . SER A 1 80 ? 10.159 -3.442 -0.547 1.00 74.44 80 SER A N 1
ATOM 667 C CA . SER A 1 80 ? 10.504 -4.740 0.046 1.00 74.44 80 SER A CA 1
ATOM 668 C C . SER A 1 80 ? 10.875 -5.792 -1.002 1.00 74.44 80 SER A C 1
ATOM 670 O O . SER A 1 80 ? 11.851 -6.515 -0.821 1.00 74.44 80 SER A O 1
ATOM 672 N N . ASP A 1 81 ? 10.105 -5.901 -2.085 1.00 67.94 81 ASP A N 1
ATOM 673 C CA . ASP A 1 81 ? 10.313 -6.931 -3.111 1.00 67.94 81 ASP A CA 1
ATOM 674 C C . ASP A 1 81 ? 11.496 -6.593 -4.044 1.00 67.94 81 ASP A C 1
ATOM 676 O O . ASP A 1 81 ? 12.035 -7.478 -4.710 1.00 67.94 81 ASP A O 1
ATOM 680 N N . ILE A 1 82 ? 11.923 -5.325 -4.070 1.00 65.38 82 ILE A N 1
ATOM 681 C CA . ILE A 1 82 ? 12.973 -4.796 -4.954 1.00 65.38 82 ILE A CA 1
ATOM 682 C C . ILE A 1 82 ? 14.281 -4.471 -4.196 1.00 65.38 82 ILE A C 1
ATOM 684 O O . ILE A 1 82 ? 15.249 -4.012 -4.804 1.00 65.38 82 ILE A O 1
ATOM 688 N N . ALA A 1 83 ? 14.353 -4.745 -2.886 1.00 55.25 83 ALA A N 1
ATOM 689 C CA . ALA A 1 83 ? 15.503 -4.452 -2.025 1.00 55.25 83 ALA A CA 1
ATOM 690 C C . ALA A 1 83 ? 16.857 -4.756 -2.711 1.00 55.25 83 ALA A C 1
ATOM 692 O O . ALA A 1 83 ? 17.200 -5.913 -2.956 1.00 55.25 83 ALA A O 1
ATOM 693 N N . GLY A 1 84 ? 17.605 -3.698 -3.052 1.00 49.91 84 GLY A N 1
ATOM 694 C CA . GLY A 1 84 ? 18.919 -3.784 -3.706 1.00 49.91 84 GLY A CA 1
ATOM 695 C C . GLY A 1 84 ? 19.114 -2.903 -4.943 1.00 49.91 84 GLY A C 1
ATOM 696 O O . GLY A 1 84 ? 20.250 -2.725 -5.367 1.00 49.91 84 GLY A O 1
ATOM 697 N N . ALA A 1 85 ? 18.062 -2.316 -5.516 1.00 53.34 85 ALA A N 1
ATOM 698 C CA . ALA A 1 85 ? 18.220 -1.421 -6.659 1.00 53.34 85 ALA A CA 1
ATOM 699 C C . ALA A 1 85 ? 18.128 0.047 -6.240 1.00 53.34 85 ALA A C 1
ATOM 701 O O . ALA A 1 85 ? 17.048 0.583 -6.007 1.00 53.34 85 ALA A O 1
ATOM 702 N N . GLY A 1 86 ? 19.293 0.677 -6.114 1.00 51.66 86 GLY A N 1
ATOM 703 C CA . GLY A 1 86 ? 19.493 1.998 -5.515 1.00 51.66 86 GLY A CA 1
ATOM 704 C C . GLY A 1 86 ? 18.834 3.197 -6.203 1.00 51.66 86 GLY A C 1
ATOM 705 O O . GLY A 1 86 ? 19.103 4.310 -5.777 1.00 51.66 86 GLY A O 1
ATOM 706 N N . SER A 1 87 ? 17.988 3.029 -7.221 1.00 55.31 87 SER A N 1
ATOM 707 C CA . SER A 1 87 ? 17.086 4.084 -7.698 1.00 55.31 87 SER A CA 1
ATOM 708 C C . SER A 1 87 ? 16.110 3.518 -8.736 1.00 55.31 87 SER A C 1
ATOM 710 O O . SER A 1 87 ? 16.521 3.120 -9.827 1.00 55.31 87 SER A O 1
ATOM 712 N N . LEU A 1 88 ? 14.809 3.502 -8.427 1.00 57.41 88 LEU A N 1
ATOM 713 C CA . LEU A 1 88 ? 13.756 3.198 -9.410 1.00 57.41 88 LEU A CA 1
ATOM 714 C C . LEU A 1 88 ? 13.787 4.190 -10.588 1.00 57.41 88 LEU A C 1
ATOM 716 O O . LEU A 1 88 ? 13.538 3.817 -11.735 1.00 57.41 88 LEU A O 1
ATOM 720 N N . ILE A 1 89 ? 14.199 5.428 -10.304 1.00 56.75 89 ILE A N 1
ATOM 721 C CA . ILE A 1 89 ? 14.395 6.508 -11.274 1.00 56.75 89 ILE A CA 1
ATOM 722 C C . ILE A 1 89 ? 15.513 6.140 -12.253 1.00 56.75 89 ILE A C 1
ATOM 724 O O . ILE A 1 89 ? 15.320 6.230 -13.462 1.00 56.75 89 ILE A O 1
ATOM 728 N N . GLY A 1 90 ? 16.651 5.642 -11.755 1.00 58.78 90 GLY A N 1
ATOM 729 C CA . GLY A 1 90 ? 17.765 5.188 -12.595 1.00 58.78 90 GLY A CA 1
ATOM 730 C C . GLY A 1 90 ? 17.360 4.086 -13.580 1.00 58.78 90 GLY A C 1
ATOM 731 O O . GLY A 1 90 ? 17.761 4.125 -14.746 1.00 58.78 90 GLY A O 1
ATOM 732 N N . ALA A 1 91 ? 16.503 3.156 -13.144 1.00 61.12 91 ALA A N 1
ATOM 733 C CA . ALA A 1 91 ? 16.026 2.068 -13.990 1.00 61.12 91 ALA A CA 1
ATOM 734 C C . ALA A 1 91 ? 15.112 2.509 -15.135 1.00 61.12 91 ALA A C 1
ATOM 736 O O . ALA A 1 91 ? 15.182 1.950 -16.231 1.00 61.12 91 ALA A O 1
ATOM 737 N N . LEU A 1 92 ? 14.287 3.535 -14.914 1.00 61.94 92 LEU A N 1
ATOM 738 C CA . LEU A 1 92 ? 13.461 4.113 -15.972 1.00 61.94 92 LEU A CA 1
ATOM 739 C C . LEU A 1 92 ? 14.230 5.095 -16.858 1.00 61.94 92 LEU A C 1
ATOM 741 O O . LEU A 1 92 ? 13.986 5.117 -18.064 1.00 61.94 92 LEU A O 1
ATOM 745 N N . ALA A 1 93 ? 15.141 5.881 -16.278 1.00 60.22 93 ALA A N 1
ATOM 746 C CA . ALA A 1 93 ? 15.889 6.927 -16.971 1.00 60.22 93 ALA A CA 1
ATOM 747 C C . ALA A 1 93 ? 16.878 6.361 -17.998 1.00 60.22 93 ALA A C 1
ATOM 749 O O . ALA A 1 93 ? 17.147 7.002 -19.011 1.00 60.22 93 ALA A O 1
ATOM 750 N N . ASN A 1 94 ? 17.394 5.145 -17.774 1.00 63.25 94 ASN A N 1
ATOM 751 C CA . ASN A 1 94 ? 18.265 4.479 -18.734 1.00 63.25 94 ASN A CA 1
ATOM 752 C C . ASN A 1 94 ? 17.920 2.994 -18.914 1.00 63.25 94 ASN A C 1
ATOM 754 O O . ASN A 1 94 ? 18.654 2.113 -18.459 1.00 63.25 94 ASN A O 1
ATOM 758 N N . ARG A 1 95 ? 16.823 2.724 -19.637 1.00 62.41 95 ARG A N 1
ATOM 759 C CA . ARG A 1 95 ? 16.380 1.364 -20.017 1.00 62.41 95 ARG A CA 1
ATOM 760 C C . ARG A 1 95 ? 17.360 0.616 -20.937 1.00 62.41 95 ARG A C 1
ATOM 762 O O . ARG A 1 95 ? 17.170 -0.565 -21.192 1.00 62.41 95 ARG A O 1
ATOM 769 N N . THR A 1 96 ? 18.403 1.280 -21.448 1.00 63.12 96 THR A N 1
ATOM 770 C CA . THR A 1 96 ? 19.451 0.623 -22.257 1.00 63.12 96 THR A CA 1
ATOM 771 C C . THR A 1 96 ? 20.483 -0.120 -21.407 1.00 63.12 96 THR A C 1
ATOM 773 O O . THR A 1 96 ? 21.215 -0.959 -21.926 1.00 63.12 96 THR A O 1
ATOM 776 N N . ASN A 1 97 ? 20.527 0.148 -20.098 1.00 76.81 97 ASN A N 1
ATOM 777 C CA . ASN A 1 97 ? 21.329 -0.622 -19.158 1.00 76.81 97 ASN A CA 1
ATOM 778 C C . ASN A 1 97 ? 20.592 -1.929 -18.802 1.00 76.81 97 ASN A C 1
ATOM 780 O O . ASN A 1 97 ? 19.437 -1.917 -18.378 1.00 76.81 97 ASN A O 1
ATOM 784 N N . GLU A 1 98 ? 21.270 -3.063 -18.964 1.00 79.31 98 GLU A N 1
ATOM 785 C CA . GLU A 1 98 ? 20.695 -4.393 -18.743 1.00 79.31 98 GLU A CA 1
ATOM 786 C C . GLU A 1 98 ? 20.233 -4.617 -17.289 1.00 79.31 98 GLU A C 1
ATOM 788 O O . GLU A 1 98 ? 19.213 -5.264 -17.056 1.00 79.31 98 GLU A O 1
ATOM 793 N N . GLU A 1 99 ? 20.930 -4.057 -16.296 1.00 74.31 99 GLU A N 1
ATOM 794 C CA . GLU A 1 99 ? 20.531 -4.129 -14.883 1.00 74.31 99 GLU A CA 1
ATOM 795 C C . GLU A 1 99 ? 19.271 -3.304 -14.608 1.00 74.31 99 GLU A C 1
ATOM 797 O O . GLU A 1 99 ? 18.381 -3.744 -13.878 1.00 74.31 99 GLU A O 1
ATOM 802 N N . ASN A 1 100 ? 19.161 -2.143 -15.252 1.00 72.81 100 ASN A N 1
ATOM 803 C CA . ASN A 1 100 ? 17.988 -1.277 -15.183 1.00 72.81 100 ASN A CA 1
ATOM 804 C C . ASN A 1 100 ? 16.765 -1.923 -15.841 1.00 72.81 100 ASN A C 1
ATOM 806 O O . ASN A 1 100 ? 15.668 -1.888 -15.282 1.00 72.81 100 ASN A O 1
ATOM 810 N N . GLN A 1 101 ? 16.956 -2.576 -16.989 1.00 77.12 101 GLN A N 1
ATOM 811 C CA . GLN A 1 101 ? 15.899 -3.333 -17.655 1.00 77.12 101 GLN A CA 1
ATOM 812 C C . GLN A 1 101 ? 15.443 -4.518 -16.790 1.00 77.12 101 GLN A C 1
ATOM 814 O O . GLN A 1 101 ? 14.250 -4.669 -16.536 1.00 77.12 101 GLN A O 1
ATOM 819 N N . LYS A 1 102 ? 16.386 -5.293 -16.229 1.00 79.50 102 LYS A N 1
ATOM 820 C CA . LYS A 1 102 ? 16.085 -6.370 -15.266 1.00 79.50 102 LYS A CA 1
ATOM 821 C C . LYS A 1 102 ? 15.361 -5.854 -14.026 1.00 79.50 102 LYS A C 1
ATOM 823 O O . LYS A 1 102 ? 14.553 -6.574 -13.436 1.00 79.50 102 LYS A O 1
ATOM 828 N N . LEU A 1 103 ? 15.656 -4.630 -13.587 1.00 76.44 103 LEU A N 1
ATOM 829 C CA . LEU A 1 103 ? 14.930 -4.012 -12.489 1.00 76.44 103 LEU A CA 1
ATOM 830 C C . LEU A 1 103 ? 13.483 -3.729 -12.879 1.00 76.44 103 LEU A C 1
ATOM 832 O O . LEU A 1 103 ? 12.575 -4.187 -12.190 1.00 76.44 103 LEU A O 1
ATOM 836 N N . TYR A 1 104 ? 13.283 -3.014 -13.984 1.00 78.44 104 TYR A N 1
ATOM 837 C CA . TYR A 1 104 ? 11.962 -2.665 -14.495 1.00 78.44 104 TYR A CA 1
ATOM 838 C C . TYR A 1 104 ? 11.087 -3.905 -14.718 1.00 78.44 104 TYR A C 1
ATOM 840 O O . TYR A 1 104 ? 9.932 -3.932 -14.294 1.00 78.44 104 TYR A O 1
ATOM 848 N N . ASP A 1 105 ? 11.652 -4.965 -15.294 1.00 82.88 105 ASP A N 1
ATOM 849 C CA . ASP A 1 105 ? 10.931 -6.213 -15.540 1.00 82.88 105 ASP A CA 1
ATOM 850 C C . ASP A 1 105 ? 10.479 -6.878 -14.229 1.00 82.88 105 ASP A C 1
ATOM 852 O O . ASP A 1 105 ? 9.335 -7.323 -14.131 1.00 82.88 105 ASP A O 1
ATOM 856 N N . ARG A 1 106 ? 11.311 -6.862 -13.173 1.00 83.19 106 ARG A N 1
ATOM 857 C CA . ARG A 1 106 ? 10.915 -7.343 -11.832 1.00 83.19 106 ARG A CA 1
ATOM 858 C C . ARG A 1 106 ? 9.813 -6.496 -11.194 1.00 83.19 106 ARG A C 1
ATOM 860 O O . ARG A 1 106 ? 8.958 -7.037 -10.488 1.00 83.19 106 ARG A O 1
ATOM 867 N N . MET A 1 107 ? 9.814 -5.182 -11.427 1.00 79.00 107 MET A N 1
ATOM 868 C CA . MET A 1 107 ? 8.739 -4.303 -10.951 1.00 79.00 107 MET A CA 1
ATOM 869 C C . MET A 1 107 ? 7.418 -4.634 -11.633 1.00 79.00 107 MET A C 1
ATOM 871 O O . MET A 1 107 ? 6.398 -4.777 -10.963 1.00 79.00 107 MET A O 1
ATOM 875 N N . ILE A 1 108 ? 7.444 -4.763 -12.962 1.00 85.00 108 ILE A N 1
ATOM 876 C CA . ILE A 1 108 ? 6.264 -5.100 -13.755 1.00 85.00 108 ILE A CA 1
ATOM 877 C C . ILE A 1 108 ? 5.731 -6.467 -13.336 1.00 85.00 108 ILE A C 1
ATOM 879 O O . ILE A 1 108 ? 4.536 -6.585 -13.089 1.00 85.00 108 ILE A O 1
ATOM 883 N N . ASP A 1 109 ? 6.598 -7.464 -13.166 1.00 86.06 109 ASP A N 1
ATOM 884 C CA . ASP A 1 109 ? 6.209 -8.786 -12.671 1.00 86.06 109 ASP A CA 1
ATOM 885 C C . ASP A 1 109 ? 5.520 -8.709 -11.299 1.00 86.06 109 ASP A C 1
ATOM 887 O O . ASP A 1 109 ? 4.436 -9.257 -11.112 1.00 86.06 109 ASP A O 1
ATOM 891 N N . THR A 1 110 ? 6.084 -7.943 -10.362 1.00 83.62 110 THR A N 1
ATOM 892 C CA . THR A 1 110 ? 5.492 -7.740 -9.030 1.00 83.62 110 THR A CA 1
ATOM 893 C C . THR A 1 110 ? 4.117 -7.073 -9.120 1.00 83.62 110 THR A C 1
ATOM 895 O O . THR A 1 110 ? 3.161 -7.521 -8.482 1.00 83.62 110 THR A O 1
ATOM 898 N N . MET A 1 111 ? 3.994 -6.027 -9.937 1.00 82.31 111 MET A N 1
ATOM 899 C CA . MET A 1 111 ? 2.745 -5.288 -10.118 1.00 82.31 111 MET A CA 1
ATOM 900 C C . MET A 1 111 ? 1.661 -6.162 -10.758 1.00 82.31 111 MET A C 1
ATOM 902 O O . MET A 1 111 ? 0.526 -6.164 -10.289 1.00 82.31 111 MET A O 1
ATOM 906 N N . LEU A 1 112 ? 2.013 -6.947 -11.777 1.00 83.88 112 LEU A N 1
ATOM 907 C CA . LEU A 1 112 ? 1.090 -7.845 -12.471 1.00 83.88 112 LEU A CA 1
ATOM 908 C C . LEU A 1 112 ? 0.684 -9.036 -11.593 1.00 83.88 112 LEU A C 1
ATOM 910 O O . LEU A 1 112 ? -0.500 -9.267 -11.362 1.00 83.88 112 LEU A O 1
ATOM 914 N N . ASN A 1 113 ? 1.666 -9.784 -11.086 1.00 83.88 113 ASN A N 1
ATOM 915 C CA . ASN A 1 113 ? 1.442 -11.117 -10.526 1.00 83.88 113 ASN A CA 1
ATOM 916 C C . ASN A 1 113 ? 1.183 -11.115 -9.018 1.00 83.88 113 ASN A C 1
ATOM 918 O O . ASN A 1 113 ? 0.532 -12.029 -8.515 1.00 83.88 113 ASN A O 1
ATOM 922 N N . LYS A 1 114 ? 1.675 -10.112 -8.279 1.00 77.38 114 LYS A N 1
ATOM 923 C CA . LYS A 1 114 ? 1.470 -10.028 -6.821 1.00 77.38 114 LYS A CA 1
ATOM 924 C C . LYS A 1 114 ? 0.464 -8.963 -6.410 1.00 77.38 114 LYS A C 1
ATOM 926 O O . LYS A 1 114 ? -0.200 -9.142 -5.393 1.00 77.38 114 LYS A O 1
ATOM 931 N N . LEU A 1 115 ? 0.381 -7.861 -7.157 1.00 77.44 115 LEU A N 1
ATOM 932 C CA . LEU A 1 115 ? -0.537 -6.755 -6.868 1.00 77.44 115 LEU A CA 1
ATOM 933 C C . LEU A 1 115 ? -1.782 -6.747 -7.767 1.00 77.44 115 LEU A C 1
ATOM 935 O O . LEU A 1 115 ? -2.711 -5.996 -7.490 1.00 77.44 115 LEU A O 1
ATOM 939 N N . GLY A 1 116 ? -1.824 -7.580 -8.812 1.00 76.19 116 GLY A N 1
ATOM 940 C CA . GLY A 1 116 ? -2.999 -7.734 -9.675 1.00 76.19 116 GLY A CA 1
ATOM 941 C C . GLY A 1 116 ? -3.246 -6.563 -10.629 1.00 76.19 116 GLY A C 1
ATOM 942 O O . GLY A 1 116 ? -4.358 -6.404 -11.130 1.00 76.19 116 GLY A O 1
ATOM 943 N N . TYR A 1 117 ? -2.242 -5.725 -10.887 1.00 77.25 117 TYR A N 1
ATOM 944 C CA . TYR A 1 117 ? -2.371 -4.613 -11.823 1.00 77.25 117 TYR A CA 1
ATOM 945 C C . TYR A 1 117 ? -2.448 -5.129 -13.260 1.00 77.25 117 TYR A C 1
ATOM 947 O O . TYR A 1 117 ? -1.800 -6.102 -13.637 1.00 77.25 117 TYR A O 1
ATOM 955 N N . CYS A 1 118 ? -3.183 -4.414 -14.110 1.00 86.12 118 CYS A N 1
ATOM 956 C CA . CYS A 1 118 ? -3.074 -4.594 -15.552 1.00 86.12 118 CYS A CA 1
ATOM 957 C C . CYS A 1 118 ? -1.724 -4.051 -16.063 1.00 86.12 118 CYS A C 1
ATOM 959 O O . CYS A 1 118 ? -1.131 -3.180 -15.429 1.00 86.12 118 CYS A O 1
ATOM 961 N N . ARG A 1 119 ? -1.235 -4.495 -17.233 1.00 82.31 119 ARG A N 1
ATOM 962 C CA . ARG A 1 119 ? 0.082 -4.059 -17.754 1.00 82.31 119 ARG A CA 1
ATOM 963 C C . ARG A 1 119 ? 0.206 -2.540 -17.872 1.00 82.31 119 ARG A C 1
ATOM 965 O O . ARG A 1 119 ? 1.188 -1.974 -17.410 1.00 82.31 119 ARG A O 1
ATOM 972 N N . THR A 1 120 ? -0.792 -1.875 -18.444 1.00 83.44 120 THR A N 1
ATOM 973 C CA . THR A 1 120 ? -0.788 -0.411 -18.596 1.00 83.44 120 THR A CA 1
ATOM 974 C C . THR A 1 120 ? -0.933 0.309 -17.256 1.00 83.44 120 THR A C 1
ATOM 976 O O . THR A 1 120 ? -0.301 1.340 -17.046 1.00 83.44 120 THR A O 1
ATOM 979 N N . CYS A 1 121 ? -1.718 -0.252 -16.334 1.00 82.88 121 CYS A N 1
ATOM 980 C CA . CYS A 1 121 ? -1.877 0.229 -14.966 1.00 82.88 121 CYS A CA 1
ATOM 981 C C . CYS A 1 121 ? -0.525 0.196 -14.244 1.00 82.88 121 CYS A C 1
ATOM 983 O O . CYS A 1 121 ? -0.073 1.211 -13.730 1.00 82.88 121 CYS A O 1
ATOM 985 N N . ALA A 1 122 ? 0.158 -0.951 -14.293 1.00 83.50 122 ALA A N 1
ATOM 986 C CA . ALA A 1 122 ? 1.459 -1.152 -13.676 1.00 83.50 122 ALA A CA 1
ATOM 987 C C . ALA A 1 122 ? 2.497 -0.155 -14.204 1.00 83.50 122 ALA A C 1
ATOM 989 O O . ALA A 1 122 ? 3.195 0.478 -13.419 1.00 83.50 122 ALA A O 1
ATOM 990 N N . GLN A 1 123 ? 2.554 0.027 -15.527 1.00 81.06 123 GLN A N 1
ATOM 991 C CA . GLN A 1 123 ? 3.465 0.975 -16.170 1.00 81.06 123 GLN A CA 1
ATOM 992 C C . GLN A 1 123 ? 3.222 2.413 -15.714 1.00 81.06 123 GLN A C 1
ATOM 994 O O . GLN A 1 123 ? 4.153 3.056 -15.239 1.00 81.06 123 GLN A O 1
ATOM 999 N N . LYS A 1 124 ? 1.974 2.891 -15.791 1.00 78.94 124 LYS A N 1
ATOM 1000 C CA . LYS A 1 124 ? 1.620 4.258 -15.381 1.00 78.94 124 LYS A CA 1
ATOM 1001 C C . LYS A 1 124 ? 1.873 4.499 -13.899 1.00 78.94 124 LYS A C 1
ATOM 1003 O O . LYS A 1 124 ? 2.331 5.570 -13.524 1.00 78.94 124 LYS A O 1
ATOM 1008 N N . THR A 1 125 ? 1.584 3.513 -13.055 1.00 76.50 125 THR A N 1
ATOM 1009 C CA . THR A 1 125 ? 1.838 3.607 -11.618 1.00 76.50 125 THR A CA 1
ATOM 1010 C C . THR A 1 125 ? 3.338 3.674 -11.332 1.00 76.50 125 THR A C 1
ATOM 1012 O O . THR A 1 125 ? 3.759 4.527 -10.560 1.00 76.50 125 THR A O 1
ATOM 1015 N N . ILE A 1 126 ? 4.156 2.843 -11.988 1.00 75.88 126 ILE A N 1
ATOM 1016 C CA . ILE A 1 126 ? 5.622 2.895 -11.874 1.00 75.88 126 ILE A CA 1
ATOM 1017 C C . ILE A 1 126 ? 6.169 4.250 -12.350 1.00 75.88 126 ILE A C 1
ATOM 1019 O O . ILE A 1 126 ? 6.994 4.844 -11.660 1.00 75.88 126 ILE A O 1
ATOM 1023 N N . GLU A 1 127 ? 5.693 4.756 -13.490 1.00 72.88 127 GLU A N 1
ATOM 1024 C CA . GLU A 1 127 ? 6.072 6.074 -14.019 1.00 72.88 127 GLU A CA 1
ATOM 1025 C C . GLU A 1 127 ? 5.715 7.192 -13.036 1.00 72.88 127 GLU A C 1
ATOM 1027 O O . GLU A 1 127 ? 6.579 7.985 -12.675 1.00 72.88 127 GLU A O 1
ATOM 1032 N N . TYR A 1 128 ? 4.483 7.193 -12.521 1.00 69.31 128 TYR A N 1
ATOM 1033 C CA . TYR A 1 128 ? 4.024 8.146 -11.513 1.00 69.31 128 TYR A CA 1
ATOM 1034 C C . TYR A 1 128 ? 4.908 8.143 -10.260 1.00 69.31 128 TYR A C 1
ATOM 1036 O O . TYR A 1 128 ? 5.335 9.204 -9.804 1.00 69.31 128 TYR A O 1
ATOM 1044 N N . PHE A 1 129 ? 5.235 6.962 -9.726 1.00 64.75 129 PHE A N 1
ATOM 1045 C CA . PHE A 1 129 ? 6.110 6.845 -8.557 1.00 64.75 129 PHE A CA 1
ATOM 1046 C C . PHE A 1 129 ? 7.508 7.407 -8.804 1.00 64.75 129 PHE A C 1
ATOM 1048 O O . PHE A 1 129 ? 8.079 8.016 -7.905 1.00 64.75 129 PHE A O 1
ATOM 1055 N N . CYS A 1 130 ? 8.042 7.246 -10.012 1.00 62.69 130 CYS A N 1
ATOM 1056 C CA . CYS A 1 130 ? 9.380 7.731 -10.334 1.00 62.69 130 CYS A CA 1
ATOM 1057 C C . CYS A 1 130 ? 9.423 9.226 -10.662 1.00 62.69 130 CYS A C 1
ATOM 1059 O O . CYS A 1 130 ? 10.486 9.819 -10.564 1.00 62.69 130 CYS A O 1
ATOM 1061 N N . THR A 1 131 ? 8.294 9.845 -11.013 1.00 59.53 131 THR A N 1
ATOM 1062 C CA . THR A 1 131 ? 8.205 11.304 -11.212 1.00 59.53 131 THR A CA 1
ATOM 1063 C C . THR A 1 131 ? 7.982 12.099 -9.922 1.00 59.53 131 THR A C 1
ATOM 1065 O O . THR A 1 131 ? 8.144 13.311 -9.929 1.00 59.53 131 THR A O 1
ATOM 1068 N N . GLN A 1 132 ? 7.584 11.458 -8.814 1.00 48.72 132 GLN A N 1
ATOM 1069 C CA . GLN A 1 132 ? 7.208 12.162 -7.575 1.00 48.72 132 GLN A CA 1
ATOM 1070 C C . GLN A 1 132 ? 8.310 12.289 -6.522 1.00 48.72 132 GLN A C 1
ATOM 1072 O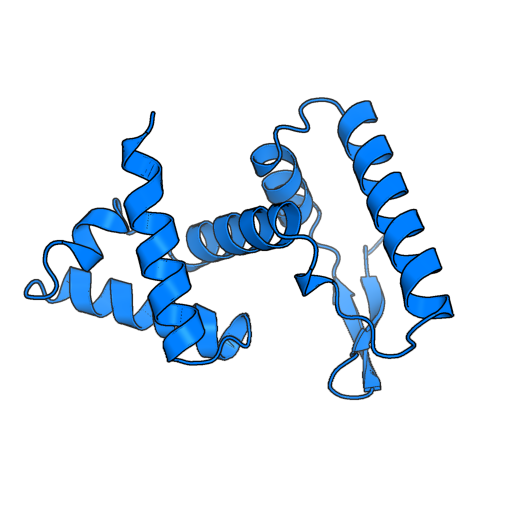 O . GLN A 1 132 ? 8.109 12.990 -5.533 1.00 48.72 132 GLN A O 1
ATOM 1077 N N . GLU A 1 133 ? 9.463 11.642 -6.696 1.00 49.22 133 GLU A N 1
ATOM 1078 C CA . GLU A 1 133 ? 10.624 11.920 -5.836 1.00 49.22 133 GLU A CA 1
ATOM 1079 C C . GLU A 1 133 ? 11.328 13.245 -6.207 1.00 49.22 133 GLU A C 1
ATOM 1081 O O . GLU A 1 133 ? 12.151 13.709 -5.425 1.00 49.22 133 GLU A O 1
ATOM 1086 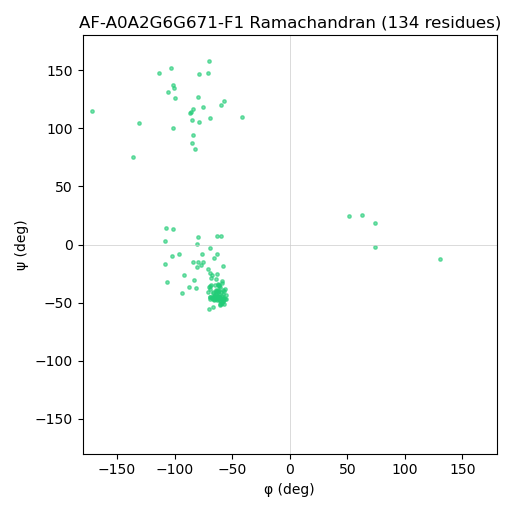N N . ASP A 1 134 ? 10.945 13.901 -7.315 1.00 41.59 134 ASP A N 1
ATOM 1087 C CA . ASP A 1 134 ? 11.501 15.189 -7.772 1.00 41.59 134 ASP A CA 1
ATOM 1088 C C . ASP A 1 134 ? 10.914 16.439 -7.063 1.00 41.59 134 ASP A C 1
ATOM 1090 O O . ASP A 1 134 ? 11.318 17.559 -7.372 1.00 41.59 134 ASP A O 1
ATOM 1094 N N . GLU A 1 135 ? 9.983 16.292 -6.108 1.00 35.41 135 GLU A N 1
ATOM 1095 C CA . GLU A 1 135 ? 9.380 17.428 -5.370 1.00 35.41 135 GLU A CA 1
ATOM 1096 C C . GLU A 1 135 ? 9.838 17.577 -3.901 1.00 35.41 135 GLU A C 1
ATOM 1098 O O . GLU A 1 135 ? 9.224 18.337 -3.151 1.00 35.41 135 GLU A O 1
ATOM 1103 N N . ASN A 1 136 ? 10.916 16.904 -3.473 1.00 32.28 136 ASN A N 1
ATOM 1104 C CA . ASN A 1 136 ? 11.486 17.068 -2.120 1.00 32.28 136 ASN A CA 1
ATOM 1105 C C . ASN A 1 136 ? 12.855 17.753 -2.105 1.00 32.28 136 ASN A C 1
ATOM 1107 O O . ASN A 1 136 ? 13.786 17.228 -2.753 1.00 32.28 136 ASN A O 1
#